Protein AF-H1KKP1-F1 (afdb_monomer_lite)

Secondary structure (DSSP, 8-state):
-EEEEEEETTEEEEEEE---GGG---TTTS-EEE-SSSTT-EEEPPGGG--PPPS--S--BTTB-S-SSGGGTTSHHHHHT-TTEEEPPTT-TTS---PPP-SS-EESSHHHH------------------

pLDDT: mean 88.85, std 18.03, range [33.91, 98.25]

Structure (mmCIF, N/CA/C/O backbone):
data_AF-H1KKP1-F1
#
_entry.id   AF-H1KKP1-F1
#
loop_
_atom_site.group_PDB
_atom_site.id
_atom_site.type_symbol
_atom_site.label_atom_id
_atom_site.label_alt_id
_atom_site.label_comp_id
_atom_site.label_asym_id
_atom_site.label_entity_id
_atom_site.label_seq_id
_atom_site.pdbx_PDB_ins_code
_atom_site.Cartn_x
_atom_site.Cartn_y
_atom_site.Cartn_z
_atom_site.occupancy
_atom_site.B_iso_or_equiv
_atom_site.auth_seq_id
_atom_site.auth_comp_id
_atom_site.auth_asym_id
_atom_site.auth_atom_id
_atom_site.pdbx_PDB_model_num
ATOM 1 N N . MET A 1 1 ? -8.300 -11.460 0.829 1.00 88.38 1 MET A N 1
ATOM 2 C CA . MET A 1 1 ? -8.543 -10.039 1.151 1.00 88.38 1 MET A CA 1
ATOM 3 C C . MET A 1 1 ? -9.131 -9.954 2.551 1.00 88.38 1 MET A C 1
ATOM 5 O O . MET A 1 1 ? -9.897 -10.837 2.916 1.00 88.38 1 MET A O 1
ATOM 9 N N . ILE A 1 2 ? -8.748 -8.944 3.326 1.00 96.19 2 ILE A N 1
ATOM 10 C CA . ILE A 1 2 ? -9.252 -8.654 4.676 1.00 96.19 2 ILE A CA 1
ATOM 11 C C . ILE A 1 2 ? -9.682 -7.187 4.752 1.00 96.19 2 ILE A C 1
ATOM 13 O O . ILE A 1 2 ? -9.151 -6.361 4.008 1.00 96.19 2 ILE A O 1
ATOM 17 N N . ALA A 1 3 ? -10.618 -6.866 5.644 1.00 96.06 3 ALA A N 1
ATOM 18 C CA . ALA A 1 3 ? -11.155 -5.519 5.804 1.00 96.06 3 ALA A CA 1
ATOM 19 C C . ALA A 1 3 ? -11.410 -5.185 7.278 1.00 96.06 3 ALA A C 1
ATOM 21 O O . ALA A 1 3 ? -11.735 -6.072 8.070 1.00 96.06 3 ALA A O 1
ATOM 22 N N . ARG A 1 4 ? -11.288 -3.905 7.642 1.00 96.38 4 ARG A N 1
ATOM 23 C CA . ARG A 1 4 ? -11.645 -3.393 8.972 1.00 96.38 4 ARG A CA 1
ATOM 24 C C . ARG A 1 4 ? -12.131 -1.954 8.880 1.00 96.38 4 ARG A C 1
ATOM 26 O O . ARG A 1 4 ? -11.481 -1.118 8.256 1.00 96.38 4 ARG A O 1
ATOM 33 N N . GLN A 1 5 ? -13.239 -1.661 9.553 1.00 97.12 5 GLN A N 1
ATOM 34 C CA . GLN A 1 5 ? -13.646 -0.284 9.801 1.00 97.12 5 GLN A CA 1
ATOM 35 C C . GLN A 1 5 ? -12.778 0.313 10.913 1.00 97.12 5 GLN A C 1
ATOM 37 O O . GLN A 1 5 ? -12.567 -0.312 11.953 1.00 97.12 5 GLN A O 1
ATOM 42 N N . ILE A 1 6 ? -12.277 1.520 10.690 1.00 96.00 6 ILE A N 1
ATOM 43 C CA . ILE A 1 6 ? -11.454 2.279 11.628 1.00 96.00 6 ILE A CA 1
ATOM 44 C C . ILE A 1 6 ? -12.034 3.680 11.824 1.00 96.00 6 ILE A C 1
ATOM 46 O O . ILE A 1 6 ? -12.855 4.152 11.035 1.00 96.00 6 ILE A O 1
ATOM 50 N N . THR A 1 7 ? -11.546 4.367 12.851 1.00 97.12 7 THR A N 1
ATOM 51 C CA . THR A 1 7 ? -11.725 5.812 12.999 1.00 97.12 7 THR A CA 1
ATOM 52 C C . THR A 1 7 ? -10.463 6.509 12.506 1.00 97.12 7 THR A C 1
ATOM 54 O O . THR A 1 7 ? -9.380 6.274 13.038 1.00 97.12 7 THR A O 1
ATOM 57 N N . TYR A 1 8 ? -10.598 7.377 11.505 1.00 95.62 8 TYR A N 1
ATOM 58 C CA . TYR A 1 8 ? -9.502 8.141 10.916 1.00 95.62 8 TYR A CA 1
ATOM 59 C C . TYR A 1 8 ? -9.860 9.629 10.926 1.00 95.62 8 TYR A C 1
ATOM 61 O O . TYR A 1 8 ? -10.900 10.021 10.400 1.00 95.62 8 TYR A O 1
ATOM 69 N N . PHE A 1 9 ? -9.043 10.451 11.595 1.00 94.75 9 PHE A N 1
ATOM 70 C CA . PHE A 1 9 ? -9.349 11.865 11.877 1.00 94.75 9 PHE A CA 1
ATOM 71 C C . PHE A 1 9 ? -10.773 12.090 12.432 1.00 94.75 9 PHE A C 1
ATOM 73 O O . PHE A 1 9 ? -11.489 12.996 12.017 1.00 94.75 9 PHE A O 1
ATOM 80 N N . GLY A 1 10 ? -11.206 11.231 13.362 1.00 97.06 10 GLY A N 1
ATOM 81 C CA . GLY A 1 10 ? -12.527 11.321 13.997 1.00 97.06 10 GLY A CA 1
ATOM 82 C C . GLY A 1 10 ? -13.704 10.877 13.120 1.00 97.06 10 GLY A C 1
ATOM 83 O O . GLY A 1 10 ? -14.843 10.940 13.571 1.00 97.06 10 GLY A O 1
ATOM 84 N N . GLN A 1 11 ? -13.457 10.402 11.897 1.00 98.19 11 GLN A N 1
ATOM 85 C CA . GLN A 1 11 ? -14.494 9.948 10.972 1.00 98.19 11 GLN A CA 1
ATOM 86 C C . GLN A 1 11 ? -14.350 8.453 10.653 1.00 98.19 11 GLN A C 1
ATOM 88 O O . GLN A 1 11 ? -13.234 7.928 10.651 1.00 98.19 11 GLN A O 1
ATOM 93 N N . PRO A 1 12 ? -15.452 7.742 10.358 1.00 98.00 12 PRO A N 1
ATOM 94 C CA . PRO A 1 12 ? -15.386 6.336 9.982 1.00 98.00 12 PRO A CA 1
ATOM 95 C C . PRO A 1 12 ? -14.746 6.170 8.597 1.00 98.00 12 PRO A C 1
ATOM 97 O O . PRO A 1 12 ? -15.107 6.866 7.646 1.00 98.00 12 PRO A O 1
ATOM 100 N N . ALA A 1 13 ? -13.833 5.214 8.471 1.00 98.06 13 ALA A N 1
ATOM 101 C CA . ALA A 1 13 ? -13.251 4.781 7.203 1.00 98.06 13 ALA A CA 1
ATOM 102 C C . ALA A 1 13 ? -13.131 3.251 7.179 1.00 98.06 13 ALA A C 1
ATOM 104 O O . ALA A 1 13 ? -13.087 2.620 8.235 1.00 98.06 13 ALA A O 1
ATOM 105 N N . VAL A 1 14 ? -13.064 2.646 5.995 1.00 97.69 14 VAL A N 1
ATOM 106 C CA . VAL A 1 14 ? -12.759 1.217 5.836 1.00 97.69 14 VAL A CA 1
ATOM 107 C C . VAL A 1 14 ? -11.372 1.056 5.238 1.00 97.69 14 VAL A C 1
ATOM 109 O O . VAL A 1 14 ? -11.026 1.747 4.284 1.00 97.69 14 VAL A O 1
ATOM 112 N N . VAL A 1 15 ? -10.575 0.154 5.803 1.00 97.31 15 VAL A N 1
ATOM 113 C CA . VAL A 1 15 ? -9.277 -0.254 5.259 1.00 97.31 15 VAL A CA 1
ATOM 114 C C . VAL A 1 15 ? -9.416 -1.671 4.741 1.00 97.31 15 VAL A C 1
ATOM 116 O O . VAL A 1 15 ? -9.919 -2.541 5.454 1.00 97.31 15 VAL A O 1
ATOM 119 N N . ILE A 1 16 ? -8.940 -1.905 3.525 1.00 97.50 16 ILE A N 1
ATOM 120 C CA . ILE A 1 16 ? -8.874 -3.221 2.897 1.00 97.50 16 ILE A CA 1
ATOM 121 C C . ILE A 1 16 ? -7.425 -3.573 2.561 1.00 97.50 16 ILE A C 1
ATOM 123 O O . ILE A 1 16 ? -6.607 -2.692 2.305 1.00 97.50 16 ILE A O 1
ATOM 127 N N . CYS A 1 17 ? -7.099 -4.861 2.575 1.00 96.94 17 CYS A N 1
ATOM 128 C CA . CYS A 1 17 ? -5.760 -5.372 2.288 1.00 96.94 17 CYS A CA 1
ATOM 129 C C . CYS A 1 17 ? -5.845 -6.744 1.614 1.00 96.94 17 CYS A C 1
ATOM 131 O O . CYS A 1 17 ? -6.704 -7.566 1.950 1.00 96.94 17 CYS A O 1
ATOM 133 N N . ASP A 1 18 ? -4.938 -7.034 0.684 1.00 96.62 18 ASP A N 1
ATOM 134 C CA . ASP A 1 18 ? -4.857 -8.350 0.042 1.00 96.62 18 ASP A CA 1
ATOM 135 C C . ASP A 1 18 ? -4.190 -9.434 0.916 1.00 96.62 18 ASP A C 1
ATOM 137 O O . ASP A 1 18 ? -4.279 -10.618 0.593 1.00 96.62 18 ASP A O 1
ATOM 141 N N . ALA A 1 19 ? -3.612 -9.033 2.056 1.00 96.38 19 ALA A N 1
ATOM 142 C CA . ALA A 1 19 ? -2.914 -9.854 3.047 1.00 96.38 19 ALA A CA 1
ATOM 143 C C . ALA A 1 19 ? -1.617 -10.530 2.559 1.00 96.38 19 ALA A C 1
ATOM 145 O O . ALA A 1 19 ? -1.100 -11.422 3.238 1.00 96.38 19 ALA A O 1
ATOM 146 N N . LYS A 1 20 ? -1.037 -10.082 1.437 1.00 96.44 20 LYS A N 1
ATOM 147 C CA . LYS A 1 20 ? 0.256 -10.571 0.933 1.00 96.44 20 LYS A CA 1
ATOM 148 C C . LYS A 1 20 ? 1.427 -9.797 1.551 1.00 96.44 20 LYS A C 1
ATOM 150 O O . LYS A 1 20 ? 2.219 -9.177 0.847 1.00 96.44 20 LYS A O 1
ATOM 155 N N . CYS A 1 21 ? 1.554 -9.833 2.880 1.00 96.56 21 CYS A N 1
ATOM 156 C CA . CYS A 1 21 ? 2.574 -9.071 3.617 1.00 96.56 21 CYS A CA 1
ATOM 157 C C . CYS A 1 21 ? 4.013 -9.393 3.164 1.00 96.56 21 CYS A C 1
ATOM 159 O O . CYS A 1 21 ? 4.832 -8.483 3.080 1.00 96.56 21 CYS A O 1
ATOM 161 N N . GLY A 1 22 ? 4.311 -10.639 2.773 1.00 96.75 22 GLY A N 1
ATOM 162 C CA . GLY A 1 22 ? 5.612 -11.018 2.191 1.00 96.75 22 GLY A CA 1
ATOM 163 C C . GLY A 1 22 ? 5.975 -10.247 0.914 1.00 96.75 22 GLY A C 1
ATOM 164 O O . GLY A 1 22 ? 7.141 -10.071 0.598 1.00 96.75 22 GLY A O 1
ATOM 165 N N . LYS A 1 23 ? 4.986 -9.661 0.228 1.00 96.69 23 LYS A N 1
ATOM 166 C CA . LYS A 1 23 ? 5.156 -8.846 -0.986 1.00 96.69 23 LYS A CA 1
ATOM 167 C C . LYS A 1 23 ? 4.889 -7.351 -0.771 1.00 96.69 23 LYS A C 1
ATOM 169 O O . LYS A 1 23 ? 4.782 -6.623 -1.757 1.00 96.69 23 LYS A O 1
ATOM 174 N N . ALA A 1 24 ? 4.734 -6.903 0.478 1.00 97.31 24 ALA A N 1
ATOM 175 C CA . ALA A 1 24 ? 4.536 -5.496 0.828 1.00 97.31 24 ALA A CA 1
ATOM 176 C C . ALA A 1 24 ? 5.888 -4.832 1.112 1.00 97.31 24 ALA A C 1
ATOM 178 O O . ALA A 1 24 ? 6.537 -5.151 2.111 1.00 97.31 24 ALA A O 1
ATOM 179 N N . TRP A 1 25 ? 6.314 -3.942 0.224 1.00 97.31 25 TRP A N 1
ATOM 180 C CA . TRP A 1 25 ? 7.590 -3.232 0.325 1.00 97.31 25 TRP A CA 1
ATOM 181 C C . TRP A 1 25 ? 7.448 -1.876 1.023 1.00 97.31 25 TRP A C 1
ATOM 183 O O . TRP A 1 25 ? 8.424 -1.381 1.574 1.00 97.31 25 TRP A O 1
ATOM 193 N N . GLY A 1 26 ? 6.244 -1.300 1.027 1.00 96.56 26 GLY A N 1
ATOM 194 C CA . GLY A 1 26 ? 5.977 0.093 1.369 1.00 96.56 26 GLY A CA 1
ATOM 195 C C . GLY A 1 26 ? 5.853 0.957 0.108 1.00 96.56 26 GLY A C 1
ATOM 196 O O . GLY A 1 26 ? 6.583 0.757 -0.862 1.00 96.56 26 GLY A O 1
ATOM 197 N N . ILE A 1 27 ? 4.950 1.940 0.114 1.00 94.25 27 ILE A N 1
ATOM 198 C CA . ILE A 1 27 ? 4.619 2.822 -1.023 1.00 94.25 27 ILE A CA 1
ATOM 199 C C . ILE A 1 27 ? 5.864 3.478 -1.619 1.00 94.25 27 ILE A C 1
ATOM 201 O O . ILE A 1 27 ? 6.015 3.518 -2.838 1.00 94.25 27 ILE A O 1
ATOM 205 N N . ASN A 1 28 ? 6.770 3.946 -0.762 1.00 91.94 28 ASN A N 1
ATOM 206 C CA . ASN A 1 28 ? 7.986 4.640 -1.185 1.00 91.94 28 ASN A CA 1
ATOM 207 C C . ASN A 1 28 ? 9.155 3.694 -1.501 1.00 91.94 28 ASN A C 1
ATOM 209 O O . ASN A 1 28 ? 10.152 4.120 -2.079 1.00 91.94 28 ASN A O 1
ATOM 213 N N . CYS A 1 29 ? 9.046 2.419 -1.123 1.00 94.69 29 CYS A N 1
ATOM 214 C CA . CYS A 1 29 ? 10.138 1.449 -1.197 1.00 94.69 29 CYS A CA 1
ATOM 215 C C . CYS A 1 29 ? 9.880 0.331 -2.212 1.00 94.69 29 CYS A C 1
ATOM 217 O O . CYS A 1 29 ? 10.803 -0.425 -2.520 1.00 94.69 29 CYS A O 1
ATOM 219 N N . ARG A 1 30 ? 8.655 0.202 -2.746 1.00 96.69 30 ARG A N 1
ATOM 220 C CA . ARG A 1 30 ? 8.351 -0.809 -3.759 1.00 96.69 30 ARG A CA 1
ATOM 221 C C . ARG A 1 30 ? 9.231 -0.603 -4.997 1.00 96.69 30 ARG A C 1
ATOM 223 O O . ARG A 1 30 ? 9.188 0.477 -5.591 1.00 96.69 30 ARG A O 1
ATOM 230 N N . PRO A 1 31 ? 9.987 -1.632 -5.425 1.00 97.25 31 PRO A N 1
ATOM 231 C CA . PRO A 1 31 ? 10.821 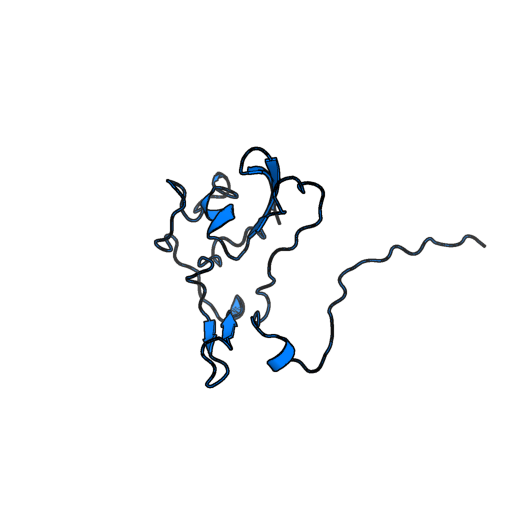-1.534 -6.611 1.00 97.25 31 PRO A CA 1
ATOM 232 C C . PRO A 1 31 ? 10.020 -1.152 -7.859 1.00 97.25 31 PRO A C 1
ATOM 234 O O . PRO A 1 31 ? 8.926 -1.666 -8.117 1.00 97.25 31 PRO A O 1
ATOM 237 N N . ARG A 1 32 ? 10.602 -0.249 -8.644 1.00 96.88 32 ARG A N 1
ATOM 238 C CA . ARG A 1 32 ? 10.026 0.300 -9.871 1.00 96.88 32 ARG A CA 1
ATOM 239 C C . ARG A 1 32 ? 11.079 0.385 -10.963 1.00 96.88 32 ARG A C 1
ATOM 241 O O . ARG A 1 32 ? 12.273 0.437 -10.673 1.00 96.88 32 ARG A O 1
ATOM 248 N N . VAL A 1 33 ? 10.619 0.431 -12.204 1.00 96.81 33 VAL A N 1
ATOM 249 C CA . VAL A 1 33 ? 11.455 0.660 -13.385 1.00 96.81 33 VAL A CA 1
ATOM 250 C C . VAL A 1 33 ? 11.050 1.968 -14.039 1.00 96.81 33 VAL A C 1
ATOM 252 O O . VAL A 1 33 ? 9.860 2.228 -14.215 1.00 96.81 33 VAL A O 1
ATOM 255 N N . THR A 1 34 ? 12.036 2.787 -14.384 1.00 97.12 34 THR A N 1
ATOM 256 C CA . THR A 1 34 ? 11.832 3.974 -15.217 1.00 97.12 34 THR A CA 1
ATOM 257 C C . THR A 1 34 ? 11.638 3.530 -16.666 1.00 97.12 34 THR A C 1
ATOM 259 O O . THR A 1 34 ? 12.359 2.650 -17.140 1.00 97.12 34 THR A O 1
ATOM 262 N N . LEU A 1 35 ? 10.640 4.090 -17.347 1.00 95.38 35 LEU A N 1
ATOM 263 C CA . LEU A 1 35 ? 10.203 3.645 -18.675 1.00 95.38 35 LEU A CA 1
ATOM 264 C C . LEU A 1 35 ? 10.660 4.573 -19.808 1.00 95.38 35 LEU A C 1
ATOM 266 O O . LEU A 1 35 ? 10.709 4.139 -20.958 1.00 95.38 35 LEU A O 1
ATOM 270 N N . SER A 1 36 ? 11.022 5.818 -19.495 1.00 95.69 36 SER A N 1
ATOM 271 C CA . SER A 1 36 ? 11.521 6.804 -20.458 1.00 95.69 36 SER A CA 1
ATOM 272 C C . SER A 1 36 ? 12.525 7.771 -19.811 1.00 95.69 36 SER A C 1
ATOM 274 O O . SER A 1 36 ? 13.039 7.518 -18.723 1.00 95.69 36 SER A O 1
ATOM 276 N N . ASP A 1 37 ? 12.873 8.850 -20.507 1.00 95.44 37 ASP A N 1
ATOM 277 C CA . ASP A 1 37 ? 13.687 9.953 -19.990 1.00 95.44 37 ASP A CA 1
ATOM 278 C C . ASP A 1 37 ? 12.922 10.859 -19.006 1.00 95.44 37 ASP A C 1
ATOM 280 O O . ASP A 1 37 ? 13.547 11.602 -18.247 1.00 95.44 37 ASP A O 1
ATOM 284 N N . ASP A 1 38 ? 11.590 10.764 -18.971 1.00 94.25 38 ASP A N 1
ATOM 285 C CA . ASP A 1 38 ? 10.751 11.389 -17.950 1.00 94.25 38 ASP A CA 1
ATOM 286 C C . ASP A 1 38 ? 10.889 10.624 -16.611 1.00 94.25 38 ASP A C 1
ATOM 288 O O . ASP A 1 38 ? 10.481 9.463 -16.517 1.00 94.25 38 ASP A O 1
ATOM 292 N N . PRO A 1 39 ? 11.440 11.239 -15.545 1.00 92.06 39 PRO A N 1
ATOM 293 C CA . PRO A 1 39 ? 11.640 10.569 -14.257 1.00 92.06 39 PRO A CA 1
ATOM 294 C C . PRO A 1 39 ? 10.327 10.186 -13.558 1.00 92.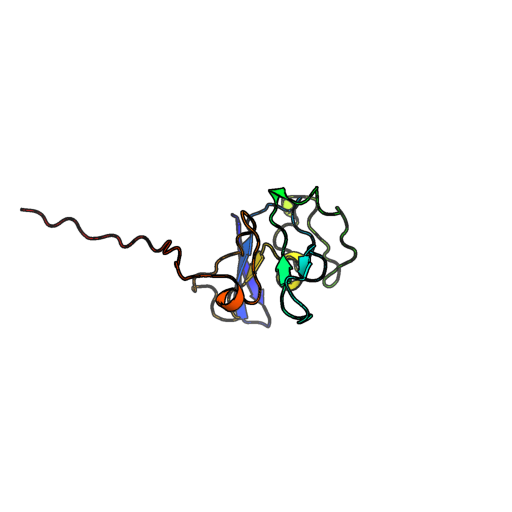06 39 PRO A C 1
ATOM 296 O O . PRO A 1 39 ? 10.328 9.296 -12.701 1.00 92.06 39 PRO A O 1
ATOM 299 N N . ASP A 1 40 ? 9.217 10.831 -13.923 1.00 94.25 40 ASP A N 1
ATOM 300 C CA . ASP A 1 40 ? 7.889 10.505 -13.420 1.00 94.25 40 ASP A CA 1
ATOM 301 C C . ASP A 1 40 ? 7.204 9.425 -14.258 1.00 94.25 40 ASP A C 1
ATOM 303 O O . ASP A 1 40 ? 6.075 9.058 -13.947 1.00 94.25 40 ASP A O 1
ATOM 307 N N . ASP A 1 41 ? 7.844 8.888 -15.296 1.00 96.56 41 ASP A N 1
ATOM 308 C CA . ASP A 1 41 ? 7.314 7.792 -16.096 1.00 96.56 41 ASP A CA 1
ATOM 309 C C . ASP A 1 41 ? 7.888 6.445 -15.637 1.00 96.56 41 ASP A C 1
ATOM 311 O O . ASP A 1 41 ? 8.993 6.037 -16.013 1.00 96.56 41 ASP A O 1
ATOM 315 N N . TYR A 1 42 ? 7.142 5.746 -14.778 1.00 96.62 42 TYR A N 1
ATOM 316 C CA . TYR A 1 42 ? 7.598 4.499 -14.173 1.00 96.62 42 TYR A CA 1
ATOM 317 C C . TYR A 1 42 ? 6.485 3.459 -14.016 1.00 96.62 42 TYR A C 1
ATOM 319 O O . TYR A 1 42 ? 5.291 3.756 -13.971 1.00 96.62 42 TYR A O 1
ATOM 327 N N . ALA A 1 43 ? 6.891 2.203 -13.853 1.00 97.12 43 ALA A N 1
ATOM 328 C CA . ALA A 1 43 ? 5.996 1.143 -13.409 1.00 97.12 43 ALA A CA 1
ATOM 329 C C . ALA A 1 43 ? 6.545 0.456 -12.163 1.00 97.12 43 ALA A C 1
ATOM 331 O O . ALA A 1 43 ? 7.734 0.133 -12.093 1.00 97.12 43 ALA A O 1
ATOM 332 N N . PHE A 1 44 ? 5.672 0.199 -11.191 1.00 97.44 44 PHE A N 1
ATOM 333 C CA . PHE A 1 44 ? 5.999 -0.729 -10.116 1.00 97.44 44 PHE A CA 1
ATOM 334 C C . PHE A 1 44 ? 6.115 -2.139 -10.688 1.00 97.44 44 PHE A C 1
ATOM 336 O O . PHE A 1 44 ? 5.293 -2.557 -11.507 1.00 97.44 44 PHE A O 1
ATOM 343 N N . LEU A 1 45 ? 7.128 -2.876 -10.238 1.00 97.75 45 LEU A N 1
ATOM 344 C CA . LEU A 1 45 ? 7.339 -4.255 -10.664 1.00 97.75 45 LEU A CA 1
ATOM 345 C C . LEU A 1 45 ? 6.213 -5.173 -10.162 1.00 97.75 45 LEU A C 1
ATOM 347 O O . LEU A 1 45 ? 5.674 -4.986 -9.059 1.00 97.75 45 LEU A O 1
ATOM 351 N N . ALA A 1 46 ? 5.871 -6.174 -10.976 1.00 97.75 46 ALA A N 1
ATOM 352 C CA . ALA A 1 46 ? 4.899 -7.199 -10.617 1.00 97.75 46 ALA A CA 1
ATOM 353 C C . ALA A 1 46 ? 5.436 -8.096 -9.489 1.00 97.75 46 ALA A C 1
ATOM 355 O O . ALA A 1 46 ? 6.643 -8.261 -9.318 1.00 97.75 46 ALA A O 1
ATOM 356 N N . ASP A 1 47 ? 4.546 -8.751 -8.743 1.00 97.88 47 ASP A N 1
ATOM 357 C CA . ASP A 1 47 ? 4.933 -9.644 -7.639 1.00 97.88 47 ASP A CA 1
ATOM 358 C C . ASP A 1 47 ? 5.821 -10.816 -8.094 1.00 97.88 47 ASP A C 1
ATOM 360 O O . ASP A 1 47 ? 6.649 -11.294 -7.315 1.00 97.88 47 ASP A O 1
ATOM 364 N N . ALA A 1 48 ? 5.645 -11.267 -9.341 1.00 98.00 48 ALA A N 1
ATOM 365 C CA . ALA A 1 48 ? 6.424 -12.341 -9.956 1.00 98.00 48 ALA A CA 1
ATOM 366 C C . ALA A 1 48 ? 7.842 -11.906 -10.369 1.00 98.00 48 ALA A C 1
ATOM 368 O O . ALA A 1 48 ? 8.713 -12.753 -10.538 1.00 98.00 48 ALA A O 1
ATOM 369 N N . GLU A 1 49 ? 8.080 -10.601 -10.515 1.00 98.25 49 GLU A N 1
ATOM 370 C CA . GLU A 1 49 ? 9.393 -10.031 -10.846 1.00 98.25 49 GLU A CA 1
ATOM 371 C C . GLU A 1 49 ? 10.234 -9.754 -9.590 1.00 98.25 49 GLU A C 1
ATOM 373 O O . GLU A 1 49 ? 11.411 -9.413 -9.687 1.00 98.25 49 GLU A O 1
ATOM 378 N N . LEU A 1 50 ? 9.632 -9.886 -8.403 1.00 97.00 50 LEU A N 1
ATOM 379 C CA . LEU A 1 50 ? 10.238 -9.547 -7.123 1.00 97.00 50 LEU A CA 1
ATOM 380 C C . LEU A 1 50 ? 10.434 -10.780 -6.243 1.00 97.00 50 LEU A C 1
ATOM 382 O O . LEU A 1 50 ? 9.617 -11.702 -6.222 1.00 97.00 50 LEU A O 1
ATOM 386 N N . GLY A 1 51 ? 11.491 -10.742 -5.431 1.00 96.81 51 GLY A N 1
ATOM 387 C CA . GLY A 1 51 ? 11.662 -11.649 -4.299 1.00 96.81 51 GLY A CA 1
ATOM 388 C C . GLY A 1 51 ? 10.670 -11.360 -3.167 1.00 96.81 51 GLY A C 1
ATOM 389 O O . GLY A 1 51 ? 9.615 -10.749 -3.367 1.00 96.81 51 GLY A O 1
ATOM 390 N N . GLU A 1 52 ? 11.000 -11.809 -1.963 1.00 97.12 52 GLU A N 1
ATOM 391 C CA . GLU A 1 52 ? 10.275 -11.395 -0.762 1.00 97.12 52 GLU A CA 1
ATOM 392 C C . GLU A 1 52 ? 10.689 -9.976 -0.364 1.00 97.12 52 GLU A C 1
ATOM 394 O O . GLU A 1 52 ? 11.861 -9.602 -0.439 1.00 97.12 52 GLU A O 1
ATOM 399 N N . ALA A 1 53 ? 9.710 -9.182 0.053 1.00 97.19 53 ALA A N 1
ATOM 400 C CA . ALA A 1 53 ? 9.948 -7.871 0.624 1.00 97.19 53 ALA A CA 1
ATOM 401 C C . ALA A 1 53 ? 10.600 -8.015 2.012 1.00 97.19 53 ALA A C 1
ATOM 403 O O . ALA A 1 53 ? 10.244 -8.939 2.752 1.00 97.19 53 ALA A O 1
ATOM 404 N N . PRO A 1 54 ? 11.478 -7.080 2.417 1.00 96.06 54 PRO A N 1
ATOM 405 C CA . PRO A 1 54 ? 12.102 -7.085 3.738 1.00 96.06 54 PRO A CA 1
ATOM 406 C C . PRO A 1 54 ? 11.077 -7.232 4.867 1.00 96.06 54 PRO A C 1
ATOM 408 O O . PRO A 1 54 ? 9.979 -6.673 4.787 1.00 96.06 54 PRO A O 1
ATOM 411 N N . ALA A 1 55 ? 11.425 -7.981 5.917 1.00 94.25 55 ALA A N 1
ATOM 412 C CA . ALA A 1 55 ? 10.580 -8.091 7.108 1.00 94.25 55 ALA A CA 1
ATOM 413 C C . ALA A 1 55 ? 10.401 -6.720 7.779 1.00 94.25 55 ALA A C 1
ATOM 415 O O . ALA A 1 55 ? 9.280 -6.340 8.100 1.00 94.25 55 ALA A O 1
ATOM 416 N N . ASP A 1 56 ? 11.494 -5.961 7.881 1.00 94.25 56 ASP A N 1
ATOM 417 C CA . ASP A 1 56 ? 11.497 -4.555 8.270 1.00 94.25 56 ASP A CA 1
ATOM 418 C C . ASP A 1 56 ? 11.862 -3.679 7.053 1.00 94.25 56 ASP A C 1
ATOM 420 O O . ASP A 1 56 ? 13.001 -3.738 6.579 1.00 94.25 56 ASP A O 1
ATOM 424 N N . PRO A 1 57 ? 10.917 -2.891 6.508 1.00 91.19 57 PRO A N 1
ATOM 425 C CA . PRO A 1 57 ? 11.178 -1.967 5.407 1.00 91.19 57 PRO A CA 1
ATOM 426 C C . PRO A 1 57 ? 11.822 -0.643 5.858 1.00 91.19 57 PRO A C 1
ATOM 428 O O . PRO A 1 57 ? 12.039 0.233 5.024 1.00 91.19 57 PRO A O 1
ATOM 431 N N . GLY A 1 58 ? 12.092 -0.452 7.155 1.00 93.19 58 GLY A N 1
ATOM 432 C CA . GLY A 1 58 ? 12.637 0.790 7.709 1.00 93.1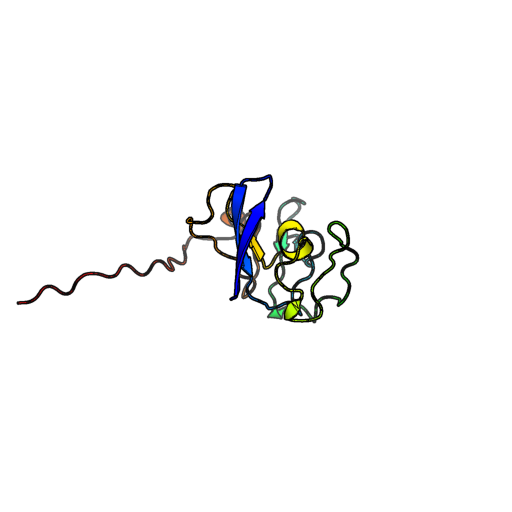9 58 GLY A CA 1
ATOM 433 C C . GLY A 1 58 ? 11.625 1.940 7.770 1.00 93.19 58 GLY A C 1
ATOM 434 O O . GLY A 1 58 ? 12.004 3.078 8.039 1.00 93.19 58 GLY A O 1
ATOM 435 N N . THR A 1 59 ? 10.344 1.660 7.515 1.00 95.19 59 THR A N 1
ATOM 436 C CA . THR A 1 59 ? 9.244 2.633 7.540 1.00 95.19 59 THR A CA 1
ATOM 437 C C . THR A 1 59 ? 8.257 2.284 8.646 1.00 95.19 59 THR A C 1
ATOM 439 O O . THR A 1 59 ? 7.937 1.118 8.870 1.00 95.19 59 THR A O 1
ATOM 442 N N . TYR A 1 60 ? 7.787 3.311 9.351 1.00 96.31 60 TYR A N 1
ATOM 443 C CA . TYR A 1 60 ? 7.000 3.187 10.574 1.00 96.31 60 TYR A CA 1
ATOM 444 C C . TYR A 1 60 ? 5.959 4.304 10.623 1.00 96.31 60 TYR A C 1
ATOM 446 O O . TYR A 1 60 ? 6.245 5.431 10.225 1.00 96.31 60 TYR A O 1
ATOM 454 N N . GLU A 1 61 ? 4.778 4.013 11.163 1.00 96.06 61 GLU A N 1
ATOM 455 C CA . GLU A 1 61 ? 3.764 5.025 11.464 1.00 96.06 61 GLU A CA 1
ATOM 456 C C . GLU A 1 61 ? 3.469 5.015 12.968 1.00 96.06 61 GLU A C 1
ATOM 458 O O . GLU A 1 61 ? 2.791 4.130 13.504 1.00 96.06 61 GLU A O 1
ATOM 463 N N . GLY A 1 62 ? 4.009 6.008 13.676 1.00 92.75 62 GLY A N 1
ATOM 464 C CA . GLY A 1 62 ? 4.072 5.981 15.134 1.00 92.75 62 GLY A CA 1
ATOM 465 C C . GLY A 1 62 ? 4.984 4.846 15.606 1.00 92.75 62 GLY A C 1
ATOM 466 O O . GLY A 1 62 ? 6.179 4.869 15.339 1.00 92.75 62 GLY A O 1
ATOM 467 N N . SER A 1 63 ? 4.417 3.863 16.305 1.00 94.44 63 SER A N 1
ATOM 468 C CA . SER A 1 63 ? 5.113 2.645 16.751 1.00 94.44 63 SER A CA 1
ATOM 469 C C . SER A 1 63 ? 4.837 1.424 15.871 1.00 94.44 63 SER A C 1
ATOM 471 O O . SER A 1 63 ? 5.357 0.348 16.153 1.00 94.44 63 SER A O 1
ATOM 473 N N . ASP A 1 64 ? 3.980 1.557 14.856 1.00 97.25 64 ASP A N 1
ATOM 474 C CA . ASP A 1 64 ? 3.552 0.430 14.034 1.00 97.25 64 ASP A CA 1
ATOM 475 C C . ASP A 1 64 ? 4.475 0.286 12.820 1.00 97.25 64 ASP A C 1
ATOM 477 O O . ASP A 1 64 ? 4.685 1.248 12.078 1.00 97.25 64 ASP A O 1
ATOM 481 N N . ALA A 1 65 ? 4.980 -0.927 12.607 1.00 96.75 65 ALA A N 1
ATOM 482 C CA . ALA A 1 65 ? 5.777 -1.318 11.447 1.00 96.75 65 ALA A CA 1
ATOM 483 C C . ALA A 1 65 ? 4.963 -2.195 10.482 1.00 96.75 65 ALA A C 1
ATOM 485 O O . ALA A 1 65 ? 3.779 -2.484 10.706 1.00 96.75 65 ALA A O 1
ATOM 486 N N . LYS A 1 66 ? 5.616 -2.682 9.423 1.00 97.56 66 LYS A N 1
ATOM 487 C CA . LYS A 1 66 ? 5.082 -3.758 8.585 1.00 97.56 66 LYS A CA 1
ATOM 488 C C . LYS A 1 66 ? 4.694 -4.978 9.443 1.00 97.56 66 LYS A C 1
ATOM 490 O O . LYS A 1 66 ? 5.540 -5.474 10.182 1.00 97.56 66 LYS A O 1
ATOM 495 N N . PRO A 1 67 ? 3.457 -5.501 9.320 1.00 97.06 67 PRO A N 1
ATOM 496 C CA . PRO A 1 67 ? 3.041 -6.702 10.037 1.00 97.06 67 PRO A CA 1
ATOM 497 C C . PRO A 1 67 ? 3.918 -7.910 9.707 1.00 97.06 67 PRO A C 1
ATOM 499 O O . PRO A 1 67 ? 4.063 -8.279 8.535 1.00 97.06 67 PRO A O 1
ATOM 502 N N . THR A 1 68 ? 4.422 -8.558 10.748 1.00 95.06 68 THR A N 1
ATOM 503 C CA . THR A 1 68 ? 5.109 -9.854 10.675 1.00 95.06 68 THR A CA 1
ATOM 504 C C . THR A 1 68 ? 4.157 -11.004 10.983 1.00 95.06 68 THR A C 1
ATOM 506 O O . THR A 1 68 ? 4.324 -12.104 10.456 1.00 95.06 68 THR A O 1
ATOM 509 N N . GLU A 1 69 ? 3.081 -10.723 11.724 1.00 95.62 69 GLU A N 1
ATOM 510 C CA . GLU A 1 69 ? 2.056 -11.697 12.079 1.00 95.62 69 GLU A CA 1
ATOM 511 C C . GLU A 1 69 ? 0.649 -11.279 11.616 1.00 95.62 69 GLU A C 1
ATOM 513 O O . GLU A 1 69 ? 0.333 -10.090 11.496 1.00 95.62 69 GLU A O 1
ATOM 518 N N . PRO A 1 70 ? -0.265 -12.240 11.371 1.00 96.56 70 PRO A N 1
ATOM 519 C CA . PRO A 1 70 ? -1.638 -11.931 10.978 1.00 96.56 70 PRO A CA 1
ATOM 520 C C . PRO A 1 70 ? -2.402 -11.031 11.956 1.00 96.56 70 PRO A C 1
ATOM 522 O O . PRO A 1 70 ? -3.228 -10.236 11.507 1.00 96.56 70 PRO A O 1
ATOM 525 N N . ALA A 1 71 ? -2.131 -11.140 13.260 1.00 96.44 71 ALA A N 1
ATOM 526 C CA . ALA A 1 71 ? -2.808 -10.367 14.303 1.00 96.44 71 ALA A CA 1
ATOM 527 C C . ALA A 1 71 ? -2.481 -8.862 14.250 1.00 96.44 71 ALA A C 1
ATOM 529 O O . ALA A 1 71 ? -3.291 -8.039 14.673 1.00 96.44 71 ALA A O 1
ATOM 530 N N . GLU A 1 72 ? -1.333 -8.496 13.680 1.00 96.19 72 GLU A N 1
ATOM 531 C CA . GLU A 1 72 ? -0.856 -7.112 13.564 1.00 96.19 72 GLU A CA 1
ATOM 532 C C . GLU A 1 72 ? -1.425 -6.393 12.331 1.00 96.19 72 GLU A C 1
ATOM 534 O O . GLU A 1 72 ? -1.258 -5.184 12.161 1.00 96.19 72 GLU A O 1
ATOM 539 N N . ARG A 1 73 ? -2.083 -7.124 11.423 1.00 97.44 73 ARG A N 1
ATOM 540 C CA . ARG A 1 73 ? -2.547 -6.579 10.143 1.00 97.44 73 ARG A CA 1
ATOM 541 C C . ARG A 1 73 ? -3.557 -5.449 10.329 1.00 97.44 73 ARG A C 1
ATOM 543 O O . ARG A 1 73 ? -4.331 -5.399 11.285 1.00 97.44 73 ARG A O 1
ATOM 550 N N . LEU A 1 74 ? -3.588 -4.566 9.330 1.00 96.88 74 LEU A N 1
ATOM 551 C CA . LEU A 1 74 ? -4.428 -3.366 9.289 1.00 96.88 74 LEU A CA 1
ATOM 552 C C . LEU A 1 74 ? -4.049 -2.309 10.349 1.00 96.88 74 LEU A C 1
ATOM 554 O O . LEU A 1 74 ? -4.858 -1.421 10.619 1.00 96.88 74 LEU A O 1
ATOM 558 N N . ASN A 1 75 ? -2.850 -2.390 10.942 1.00 96.94 75 ASN A N 1
ATOM 559 C CA . ASN A 1 75 ? -2.273 -1.367 11.828 1.00 96.94 75 ASN A CA 1
ATOM 560 C C . ASN A 1 75 ? -2.041 -0.019 11.111 1.00 96.94 75 ASN A C 1
ATOM 562 O O . ASN A 1 75 ? -2.353 0.131 9.928 1.00 96.94 75 ASN A O 1
ATOM 566 N N . ARG A 1 76 ? -1.494 0.984 11.812 1.00 97.00 76 ARG A N 1
ATOM 567 C CA . ARG A 1 76 ? -1.310 2.322 11.226 1.00 97.00 76 ARG A CA 1
ATOM 568 C C . ARG A 1 76 ? -0.366 2.320 10.020 1.00 97.00 76 ARG A C 1
ATOM 570 O O . ARG A 1 76 ? -0.649 3.020 9.049 1.00 97.00 76 ARG A O 1
ATOM 577 N N . TRP A 1 77 ? 0.673 1.483 10.029 1.00 97.75 77 TRP A N 1
ATOM 578 C CA . TRP A 1 77 ? 1.568 1.313 8.880 1.00 97.75 77 TRP A CA 1
ATOM 579 C C . TRP A 1 77 ? 0.822 0.767 7.659 1.00 97.75 77 TRP A C 1
ATOM 581 O O . TRP A 1 77 ? 0.967 1.294 6.559 1.00 97.75 77 TRP A O 1
ATOM 591 N N . CYS A 1 78 ? -0.066 -0.220 7.835 1.00 97.62 78 CYS A N 1
ATOM 592 C CA . CYS A 1 78 ? -0.929 -0.678 6.744 1.00 97.62 78 CYS A CA 1
ATOM 593 C C . CYS A 1 78 ? -1.755 0.467 6.144 1.00 97.62 78 CYS A C 1
ATOM 595 O O . CYS A 1 78 ? -1.964 0.516 4.938 1.00 97.62 78 CYS A O 1
ATOM 597 N N . VAL A 1 79 ? -2.242 1.391 6.966 1.00 96.88 79 VAL A N 1
ATOM 598 C CA . VAL A 1 79 ? -3.094 2.484 6.483 1.00 96.88 79 VAL A CA 1
ATOM 599 C C . VAL A 1 79 ? -2.308 3.526 5.689 1.00 96.88 79 VAL A C 1
ATOM 601 O O . VAL A 1 79 ? -2.859 4.089 4.745 1.00 96.88 79 VAL A O 1
ATOM 604 N N . ARG A 1 80 ? -1.058 3.809 6.072 1.00 96.00 80 ARG A N 1
ATOM 605 C CA . ARG A 1 80 ? -0.322 4.980 5.565 1.00 96.00 80 ARG A CA 1
ATOM 606 C C . ARG A 1 80 ? 0.876 4.656 4.682 1.00 96.00 80 ARG A C 1
ATOM 608 O O . ARG A 1 80 ? 1.178 5.443 3.795 1.00 96.00 80 ARG A O 1
ATOM 615 N N . GLU A 1 81 ? 1.496 3.501 4.881 1.00 97.38 81 GLU A N 1
ATOM 616 C CA . GLU A 1 81 ? 2.760 3.145 4.232 1.00 97.38 81 GLU A CA 1
ATOM 617 C C . GLU A 1 81 ? 2.651 1.910 3.338 1.00 97.38 81 GLU A C 1
ATOM 619 O O . GLU A 1 81 ? 3.382 1.800 2.362 1.00 97.38 81 GLU A O 1
ATOM 624 N N . CYS A 1 82 ? 1.745 0.974 3.616 1.00 97.69 82 CYS A N 1
ATOM 625 C CA . CYS A 1 82 ? 1.611 -0.245 2.817 1.00 97.69 82 CYS A CA 1
ATOM 626 C C . CYS A 1 82 ? 0.940 0.025 1.464 1.00 97.69 82 CYS A C 1
ATOM 628 O O . CYS A 1 82 ? -0.205 0.468 1.397 1.00 97.69 82 CYS A O 1
ATOM 630 N N . GLU A 1 83 ? 1.602 -0.351 0.373 1.00 96.50 83 GLU A N 1
ATOM 631 C CA . GLU A 1 83 ? 1.099 -0.153 -0.989 1.00 96.50 83 GLU A CA 1
ATOM 632 C C . GLU A 1 83 ? 0.004 -1.146 -1.399 1.00 96.50 83 GLU A C 1
ATOM 634 O O . GLU A 1 83 ? -0.648 -0.983 -2.432 1.00 96.50 83 GLU A O 1
ATOM 639 N N . ARG A 1 84 ? -0.173 -2.202 -0.599 1.00 96.38 84 ARG A N 1
ATOM 640 C CA . ARG A 1 84 ? -1.128 -3.297 -0.836 1.00 96.38 84 ARG A CA 1
ATOM 641 C C . ARG A 1 84 ? -2.446 -3.129 -0.092 1.00 96.38 84 ARG A C 1
ATOM 643 O O . ARG A 1 84 ? -3.339 -3.974 -0.201 1.00 96.38 84 ARG A O 1
ATOM 650 N N . SER A 1 85 ? -2.555 -2.073 0.701 1.00 97.25 85 SER A N 1
ATOM 651 C CA . SER A 1 85 ? -3.796 -1.678 1.348 1.00 97.25 85 SER A CA 1
ATOM 652 C C . SER A 1 85 ? -4.339 -0.411 0.728 1.00 97.25 85 SER A C 1
ATOM 654 O O . SER A 1 85 ? -3.626 0.405 0.152 1.00 97.25 85 SER A O 1
ATOM 656 N N . ALA A 1 86 ? -5.645 -0.267 0.854 1.00 97.00 86 ALA A N 1
ATOM 657 C CA . ALA A 1 86 ? -6.353 0.924 0.451 1.00 97.00 86 ALA A CA 1
ATOM 658 C C . ALA A 1 86 ? -7.359 1.275 1.541 1.00 97.00 86 ALA A C 1
ATOM 660 O O . ALA A 1 86 ? -7.913 0.394 2.203 1.00 97.00 86 ALA A O 1
A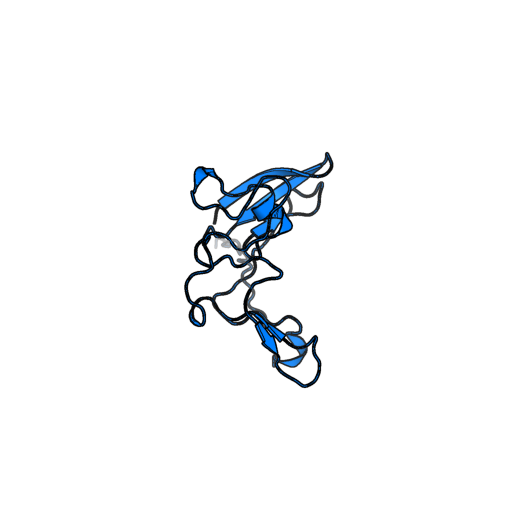TOM 661 N N . MET A 1 87 ? -7.584 2.568 1.734 1.00 97.06 87 MET A N 1
ATOM 662 C CA . MET A 1 87 ? -8.554 3.085 2.686 1.00 97.06 87 MET A CA 1
ATOM 663 C C . MET A 1 87 ? -9.585 3.926 1.939 1.00 97.06 87 MET A C 1
ATOM 665 O O . MET A 1 87 ? -9.238 4.662 1.013 1.00 97.06 87 MET A O 1
ATOM 669 N N . SER A 1 88 ? -10.848 3.849 2.350 1.00 97.25 88 SER A N 1
ATOM 670 C CA . SER A 1 88 ? -11.855 4.804 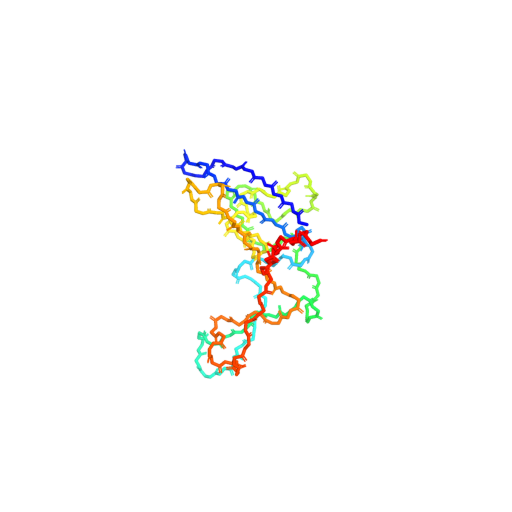1.894 1.00 97.25 88 SER A CA 1
ATOM 671 C C . SER A 1 88 ? -11.479 6.214 2.339 1.00 97.25 88 SER A C 1
ATOM 673 O O . SER A 1 88 ? -10.738 6.417 3.302 1.00 97.25 88 SER A O 1
ATOM 675 N N . LYS A 1 89 ? -12.075 7.227 1.711 1.00 96.75 89 LYS A N 1
ATOM 676 C CA . LYS A 1 89 ? -11.999 8.578 2.272 1.00 96.75 89 LYS A CA 1
ATOM 677 C C . LYS A 1 89 ? -12.610 8.595 3.690 1.00 96.75 89 LYS A C 1
ATOM 679 O O . LYS A 1 89 ? -13.525 7.808 3.970 1.00 96.75 89 LYS A O 1
ATOM 684 N N . PRO A 1 90 ? -12.135 9.474 4.589 1.00 97.62 90 PRO A N 1
ATOM 685 C CA . PRO A 1 90 ? -12.785 9.703 5.876 1.00 97.62 90 PRO A CA 1
ATOM 686 C C . PRO A 1 90 ? -14.270 10.049 5.687 1.00 97.62 90 PRO A C 1
ATOM 688 O O . PRO A 1 90 ? -14.637 10.774 4.762 1.00 97.62 90 PRO A O 1
ATOM 691 N N . GLY A 1 91 ? -15.135 9.450 6.506 1.00 97.81 91 GLY A N 1
ATOM 692 C CA . GLY A 1 91 ? -16.591 9.592 6.412 1.00 97.81 91 GLY A CA 1
ATOM 693 C C . GLY A 1 91 ? -17.246 8.728 5.328 1.00 97.81 91 GLY A C 1
ATOM 694 O O . GLY A 1 91 ? -18.466 8.764 5.184 1.00 97.81 91 GLY A O 1
ATOM 695 N N . LYS A 1 92 ? -16.466 7.942 4.573 1.00 97.12 92 LYS A N 1
ATOM 696 C CA . LYS A 1 92 ? -16.926 7.137 3.430 1.00 97.12 92 LYS A CA 1
ATOM 697 C C . LYS A 1 92 ? -16.734 5.631 3.624 1.00 97.12 92 LYS A C 1
ATOM 699 O O . LYS A 1 92 ? -16.499 4.911 2.662 1.00 97.12 92 LYS A O 1
ATOM 704 N N . ALA A 1 93 ? -16.863 5.135 4.855 1.00 95.25 93 ALA A N 1
ATOM 705 C CA . ALA A 1 93 ? -16.674 3.712 5.172 1.00 95.25 93 ALA A CA 1
ATOM 706 C C . ALA A 1 93 ? -17.590 2.742 4.389 1.00 95.25 93 ALA A C 1
ATOM 708 O O . ALA A 1 93 ? -17.268 1.564 4.288 1.00 95.25 93 ALA A O 1
ATOM 709 N N . ASN A 1 94 ? -18.702 3.233 3.831 1.00 94.38 94 ASN A N 1
ATOM 710 C CA . ASN A 1 94 ? -19.647 2.440 3.036 1.00 94.38 94 ASN A CA 1
ATOM 711 C C . ASN A 1 94 ? -19.332 2.439 1.527 1.00 94.38 94 ASN A C 1
ATOM 713 O O . ASN A 1 94 ? -20.028 1.775 0.762 1.00 94.38 94 ASN A O 1
ATOM 717 N N . GLU A 1 95 ? -18.344 3.215 1.073 1.00 91.94 95 GLU A N 1
ATOM 718 C CA . GLU A 1 95 ? -17.949 3.239 -0.337 1.00 91.94 95 GLU A CA 1
ATOM 719 C C . GLU A 1 95 ? -17.040 2.047 -0.665 1.00 91.94 95 GLU A C 1
ATOM 721 O O . GLU A 1 95 ? -16.268 1.571 0.169 1.00 91.94 95 GLU A O 1
ATOM 726 N N . THR A 1 96 ? -17.124 1.563 -1.905 1.00 90.62 96 THR A N 1
ATOM 727 C CA . THR A 1 96 ? -16.237 0.499 -2.382 1.00 90.62 96 THR A CA 1
ATOM 728 C C . THR A 1 96 ? -14.821 1.036 -2.541 1.00 90.62 96 THR A C 1
ATOM 730 O O . THR A 1 96 ? -14.598 2.093 -3.128 1.00 90.62 96 THR A O 1
ATOM 733 N N . VAL A 1 97 ? -13.860 0.270 -2.041 1.00 94.06 97 VAL A N 1
ATOM 734 C CA . VAL A 1 97 ? -12.429 0.528 -2.178 1.00 94.06 97 VAL A CA 1
ATOM 735 C C . VAL A 1 97 ? -11.824 -0.677 -2.889 1.00 94.06 97 VAL A C 1
ATOM 737 O O . VAL A 1 97 ? -12.274 -1.804 -2.684 1.00 94.06 97 VAL A O 1
ATOM 740 N N . ALA A 1 98 ? -10.812 -0.455 -3.721 1.00 93.75 98 ALA A N 1
ATOM 741 C CA . ALA A 1 98 ? -10.035 -1.518 -4.345 1.00 93.75 98 ALA A CA 1
ATOM 742 C C . ALA A 1 98 ? -8.561 -1.365 -3.961 1.00 93.75 98 ALA A C 1
ATOM 744 O O . ALA 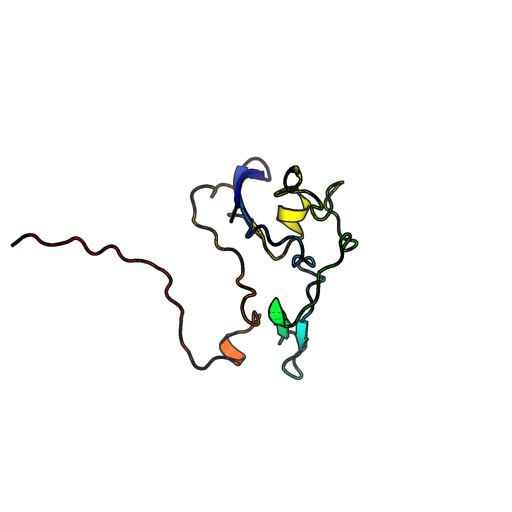A 1 98 ? -8.048 -0.250 -3.862 1.00 93.75 98 ALA A O 1
ATOM 745 N N . VAL A 1 99 ? -7.893 -2.491 -3.726 1.00 95.31 99 VAL A N 1
ATOM 746 C CA . VAL A 1 99 ? -6.433 -2.530 -3.596 1.00 95.31 99 VAL A CA 1
ATOM 747 C C . VAL A 1 99 ? -5.803 -2.496 -4.986 1.00 95.31 99 VAL A C 1
ATOM 749 O O . VAL A 1 99 ? -6.424 -2.934 -5.956 1.00 95.31 99 VAL A O 1
ATOM 752 N N . ARG A 1 100 ? -4.569 -1.996 -5.082 1.00 94.38 100 ARG A N 1
ATOM 753 C CA . ARG A 1 100 ? -3.783 -2.094 -6.318 1.00 94.38 100 ARG A CA 1
ATOM 754 C C . ARG A 1 100 ? -3.540 -3.559 -6.673 1.00 94.38 100 ARG A C 1
ATOM 756 O O . ARG A 1 100 ? -3.305 -4.380 -5.784 1.00 94.38 100 ARG A O 1
ATOM 763 N N . ASP A 1 101 ? -3.574 -3.866 -7.965 1.00 94.38 101 ASP A N 1
ATOM 764 C CA . ASP A 1 101 ? -3.211 -5.186 -8.467 1.00 94.38 101 ASP A CA 1
ATOM 765 C C . ASP A 1 101 ? -1.748 -5.198 -8.919 1.00 94.38 101 ASP A C 1
ATOM 767 O O . ASP A 1 101 ? -1.374 -4.512 -9.863 1.00 94.38 101 ASP A O 1
ATOM 771 N N . PHE A 1 102 ? -0.933 -6.007 -8.243 1.00 96.62 102 PHE A N 1
ATOM 772 C CA . PHE A 1 102 ? 0.469 -6.242 -8.591 1.00 96.62 102 PHE A CA 1
ATOM 773 C C . PHE A 1 102 ? 0.693 -7.613 -9.246 1.00 96.62 102 PHE A C 1
ATOM 775 O O . PHE A 1 102 ? 1.814 -8.127 -9.256 1.00 96.62 102 PHE A O 1
ATOM 782 N N . SER A 1 103 ? -0.363 -8.239 -9.780 1.00 95.69 103 SER A N 1
ATOM 783 C CA . SER A 1 103 ? -0.238 -9.428 -10.634 1.00 95.69 103 SER A CA 1
ATOM 784 C C . SER A 1 103 ? 0.508 -9.127 -11.939 1.00 95.69 103 SER A C 1
ATOM 786 O O . SER A 1 103 ? 1.143 -10.014 -12.505 1.00 95.69 103 SER A O 1
ATOM 788 N N . GLN A 1 104 ? 0.466 -7.867 -12.371 1.00 96.00 104 GLN A N 1
ATOM 789 C CA . GLN A 1 104 ? 1.196 -7.295 -13.495 1.00 96.00 104 GLN A CA 1
ATOM 790 C C . GLN A 1 104 ? 1.902 -6.012 -13.039 1.00 96.00 104 GLN A C 1
ATOM 792 O O . GLN A 1 104 ? 1.740 -5.568 -11.898 1.00 96.00 104 GLN A O 1
ATOM 797 N N . ARG A 1 105 ? 2.699 -5.416 -13.927 1.00 96.69 105 ARG A N 1
ATOM 798 C CA . ARG A 1 105 ? 3.292 -4.100 -13.675 1.00 96.69 105 ARG A CA 1
ATOM 799 C C . ARG A 1 105 ? 2.191 -3.046 -13.525 1.00 96.69 105 ARG A C 1
ATOM 801 O O . ARG A 1 105 ? 1.302 -2.962 -14.370 1.00 96.69 105 ARG A O 1
ATOM 808 N N . ASP A 1 106 ? 2.281 -2.239 -12.471 1.00 95.56 106 ASP A N 1
ATOM 809 C CA . ASP A 1 106 ? 1.357 -1.130 -12.197 1.00 95.56 106 ASP A CA 1
ATOM 810 C C . ASP A 1 106 ? 1.979 0.174 -12.705 1.00 95.56 106 ASP A C 1
ATOM 812 O O . ASP A 1 106 ? 2.942 0.689 -12.127 1.00 95.56 106 ASP A O 1
ATOM 816 N N . PHE A 1 107 ? 1.465 0.668 -13.831 1.00 95.81 107 PHE A N 1
ATOM 817 C CA . PHE A 1 107 ? 1.949 1.878 -14.491 1.00 95.81 107 PHE A CA 1
ATOM 818 C C . PHE A 1 107 ? 1.368 3.107 -13.808 1.00 95.81 107 PHE A C 1
ATOM 820 O O . PHE A 1 107 ? 0.150 3.237 -13.686 1.00 95.81 107 PHE A O 1
ATOM 827 N N . ASN A 1 108 ? 2.218 4.060 -13.430 1.00 94.75 108 ASN A N 1
ATOM 828 C CA . ASN A 1 108 ? 1.722 5.299 -12.836 1.00 94.75 108 ASN A CA 1
ATOM 829 C C . ASN A 1 108 ? 1.092 6.243 -13.881 1.00 94.75 108 ASN A C 1
ATOM 831 O O . ASN A 1 108 ? 0.222 7.043 -13.540 1.00 94.75 108 ASN A O 1
ATOM 835 N N . GLN A 1 109 ? 1.501 6.118 -15.148 1.00 94.75 109 GLN A N 1
ATOM 836 C CA . GLN A 1 109 ? 0.972 6.858 -16.295 1.00 94.75 109 GLN A CA 1
ATOM 837 C C . GLN A 1 109 ? 0.485 5.888 -17.391 1.00 94.75 109 GLN A C 1
ATOM 839 O O . GLN A 1 109 ? 1.075 5.810 -18.470 1.00 94.75 109 GLN A O 1
ATOM 844 N N . PRO A 1 110 ? -0.594 5.116 -17.159 1.00 92.81 110 PRO A N 1
ATOM 845 C CA . PRO A 1 110 ? -1.010 4.041 -18.066 1.00 92.81 110 PRO A CA 1
ATOM 846 C C . PRO A 1 110 ? -1.368 4.528 -19.479 1.00 92.81 110 PRO A C 1
ATOM 848 O O . PRO A 1 110 ? -1.241 3.767 -20.437 1.00 92.81 110 PRO A O 1
ATOM 851 N N . TRP A 1 111 ? -1.762 5.797 -19.634 1.00 92.56 111 TRP A N 1
ATOM 852 C CA . TRP A 1 111 ? -2.065 6.416 -20.931 1.00 92.56 111 TRP A CA 1
ATOM 853 C C . TRP A 1 111 ? -0.841 6.583 -21.845 1.00 92.56 111 TRP A C 1
ATOM 855 O O . TRP A 1 111 ? -1.022 6.779 -23.042 1.00 92.56 111 TRP A O 1
ATOM 865 N N . LYS A 1 112 ? 0.389 6.501 -21.314 1.00 92.50 112 LYS A N 1
ATOM 866 C CA . LYS A 1 112 ? 1.623 6.496 -22.119 1.00 92.50 112 LYS A CA 1
ATOM 867 C C . LYS A 1 112 ? 1.994 5.106 -22.648 1.00 92.50 112 LYS A C 1
ATOM 869 O O . LYS A 1 112 ? 2.715 5.012 -23.634 1.00 92.50 112 LYS A O 1
ATOM 874 N N . HIS A 1 113 ? 1.483 4.043 -22.017 1.00 85.75 113 HIS A N 1
ATOM 875 C CA . HIS A 1 113 ? 1.934 2.659 -22.244 1.00 85.75 113 HIS A CA 1
ATOM 876 C C . HIS A 1 113 ? 0.836 1.712 -22.735 1.00 85.75 113 HIS A C 1
ATOM 878 O O . HIS A 1 113 ? 1.125 0.576 -23.100 1.00 85.75 113 HIS A O 1
ATOM 884 N N . SER A 1 114 ? -0.420 2.164 -22.770 1.00 74.12 114 SER A N 1
ATOM 885 C CA . SER A 1 114 ? -1.546 1.363 -23.261 1.00 74.12 114 SER A CA 1
ATOM 886 C C . SER A 1 114 ? -2.007 1.819 -24.646 1.00 74.12 114 SER A C 1
ATOM 888 O O . SER A 1 114 ? -2.376 2.983 -24.803 1.00 74.12 114 SER A O 1
ATOM 890 N N . PRO A 1 115 ? -2.191 0.910 -25.617 1.00 58.38 115 PRO A N 1
ATOM 891 C CA . PRO A 1 115 ? -3.372 0.956 -26.460 1.00 58.38 115 PRO A CA 1
ATOM 892 C C . PRO A 1 115 ? -4.551 0.384 -25.644 1.00 58.38 115 PRO A C 1
ATOM 894 O O . PRO A 1 115 ? -4.501 -0.752 -25.188 1.00 58.38 115 PRO A O 1
ATOM 897 N N . HIS A 1 116 ? -5.575 1.204 -25.387 1.00 44.00 116 HIS A N 1
ATOM 898 C CA . HIS A 1 116 ? -6.818 0.906 -24.648 1.00 44.00 116 HIS A CA 1
ATOM 899 C C . HIS A 1 116 ? -7.224 -0.577 -24.472 1.00 44.00 116 HIS A C 1
ATOM 901 O O . HIS A 1 116 ? -7.477 -1.256 -25.461 1.00 44.00 116 HIS A O 1
ATOM 907 N N . THR A 1 117 ? -7.501 -1.010 -23.230 1.00 38.66 117 THR A N 1
ATOM 908 C CA . THR A 1 117 ? -8.658 -1.871 -22.864 1.00 38.66 117 THR A CA 1
ATOM 909 C C . THR A 1 117 ? -8.916 -1.786 -21.346 1.00 38.66 117 THR A C 1
ATOM 911 O O . THR A 1 117 ? -8.016 -2.103 -20.571 1.00 38.66 117 THR A O 1
ATOM 914 N N . PRO A 1 118 ? -10.111 -1.380 -20.871 1.00 40.25 118 PRO A N 1
ATOM 915 C CA . PRO A 1 118 ? -10.450 -1.442 -19.450 1.00 40.25 118 PRO A CA 1
ATOM 916 C C . PRO A 1 118 ? -10.909 -2.855 -19.055 1.00 40.25 118 PRO A C 1
ATOM 918 O O . PRO A 1 118 ? -11.860 -3.390 -19.625 1.00 40.25 118 PRO A O 1
ATOM 921 N N . ALA A 1 119 ? -10.289 -3.442 -18.029 1.00 37.38 119 ALA A N 1
ATOM 922 C CA . ALA A 1 119 ? -10.823 -4.621 -17.354 1.00 37.38 119 ALA A CA 1
ATOM 923 C C . ALA A 1 119 ? -12.014 -4.204 -16.471 1.00 37.38 119 ALA A C 1
ATOM 925 O O . ALA A 1 119 ? -11.866 -3.816 -15.313 1.00 37.38 119 ALA A O 1
ATOM 926 N N . SER A 1 120 ? -13.217 -4.248 -17.046 1.00 42.28 120 SER A N 1
ATOM 927 C CA . SER A 1 120 ? -14.476 -4.152 -16.308 1.00 42.28 120 SER A CA 1
ATOM 928 C C . SER A 1 120 ? -14.674 -5.419 -15.474 1.00 42.28 120 SER A C 1
ATOM 930 O O . SER A 1 120 ? -15.172 -6.426 -15.966 1.00 42.28 120 SER A O 1
ATOM 932 N N . GLY A 1 121 ? -14.314 -5.353 -14.194 1.00 43.38 121 GLY A N 1
ATOM 933 C CA . GLY A 1 121 ? -14.743 -6.295 -13.160 1.00 43.38 121 GLY A CA 1
ATOM 934 C C . GLY A 1 121 ? -15.998 -5.818 -12.424 1.00 43.38 121 GLY A C 1
ATOM 935 O O . GLY A 1 121 ? -16.058 -5.926 -11.206 1.00 43.38 121 GLY A O 1
ATOM 936 N N . ALA A 1 122 ? -16.974 -5.236 -13.126 1.00 39.19 122 ALA A N 1
ATOM 937 C CA . ALA A 1 122 ? -18.303 -4.980 -12.579 1.00 39.19 122 ALA A CA 1
ATOM 938 C C . ALA A 1 122 ? -19.259 -6.056 -13.108 1.00 39.19 122 ALA A C 1
ATOM 940 O O . ALA A 1 122 ? -19.702 -5.993 -14.255 1.00 39.19 122 ALA A O 1
ATOM 941 N N . LEU A 1 123 ? -19.559 -7.060 -12.279 1.00 33.91 123 LEU A N 1
ATOM 942 C CA . LEU A 1 123 ? -20.685 -7.960 -12.516 1.00 33.91 123 LEU A CA 1
ATOM 943 C C . LEU A 1 123 ? -21.968 -7.117 -12.529 1.00 33.91 123 LEU A C 1
ATOM 945 O O . LEU A 1 123 ? -22.412 -6.638 -11.486 1.00 33.91 123 LEU A O 1
ATOM 949 N N . LYS A 1 124 ? -22.566 -6.940 -13.708 1.00 36.72 124 LYS A N 1
ATOM 950 C CA . LYS A 1 124 ? -23.987 -6.614 -13.811 1.00 36.72 124 LYS A CA 1
ATOM 951 C C . LYS A 1 124 ? -24.753 -7.923 -13.663 1.00 36.72 124 LYS A C 1
ATOM 953 O O . LYS A 1 124 ? -24.605 -8.828 -14.475 1.00 36.72 124 LYS A O 1
ATOM 958 N N . ILE A 1 125 ? -25.522 -8.023 -12.591 1.00 41.97 125 ILE A N 1
ATOM 959 C CA . ILE A 1 125 ? -26.591 -9.008 -12.451 1.00 41.97 125 ILE A CA 1
ATOM 960 C C . ILE A 1 125 ? -27.720 -8.518 -13.359 1.00 41.97 125 ILE A C 1
ATOM 962 O O . ILE A 1 125 ? -28.345 -7.507 -13.051 1.00 41.97 125 ILE A O 1
ATOM 966 N N . GLU A 1 126 ? -27.921 -9.169 -14.502 1.00 42.66 126 GLU A N 1
ATOM 967 C CA . GLU A 1 126 ? -29.142 -9.000 -15.291 1.00 42.66 126 GLU A CA 1
ATOM 968 C C . GLU A 1 126 ? -30.181 -9.997 -14.770 1.00 42.66 126 GLU A C 1
ATOM 970 O O . GLU A 1 126 ? -29.921 -11.198 -14.657 1.00 42.66 126 GLU A O 1
ATOM 975 N N . GLU A 1 127 ? -31.329 -9.460 -14.360 1.00 42.44 127 GLU A N 1
ATOM 976 C CA . GLU A 1 127 ? -32.492 -10.209 -13.901 1.00 42.44 127 GLU A CA 1
ATOM 977 C C . GLU A 1 127 ? -32.982 -11.164 -14.996 1.00 42.44 127 GLU A C 1
ATOM 979 O O . GLU A 1 127 ? -33.146 -10.789 -16.155 1.00 42.44 127 GLU A O 1
ATOM 984 N N . ALA A 1 128 ? -33.221 -12.416 -14.605 1.00 44.91 128 ALA A N 1
ATOM 985 C CA . ALA A 1 128 ? -33.843 -13.420 -15.448 1.00 44.91 128 ALA A CA 1
ATOM 986 C C . ALA A 1 128 ? -35.330 -13.089 -15.630 1.00 44.91 128 ALA A C 1
ATOM 988 O O . ALA A 1 128 ? -36.119 -13.207 -14.688 1.00 44.91 128 ALA A O 1
ATOM 989 N N . ASP A 1 129 ? -35.695 -12.700 -16.848 1.00 50.31 129 ASP A N 1
ATOM 990 C CA . ASP A 1 129 ? -37.083 -12.560 -17.269 1.00 50.31 129 ASP A CA 1
ATOM 991 C C . ASP A 1 129 ? -37.723 -13.953 -17.400 1.00 50.31 129 ASP A C 1
ATOM 993 O O . ASP A 1 129 ? -37.165 -14.868 -18.017 1.00 50.31 129 ASP A O 1
ATOM 997 N N . ARG A 1 130 ? -38.873 -14.132 -16.747 1.00 46.84 130 ARG A N 1
ATOM 998 C CA . ARG A 1 130 ? -39.668 -15.364 -16.767 1.00 46.84 130 ARG A CA 1
ATOM 999 C C . ARG A 1 130 ? -40.681 -15.251 -17.901 1.00 46.84 130 ARG A C 1
ATOM 1001 O O . ARG A 1 130 ? -41.642 -14.495 -17.777 1.00 46.84 130 ARG A O 1
ATOM 1008 N N . GLY A 1 131 ? -40.475 -16.037 -18.955 1.00 47.00 131 GLY A N 1
ATOM 1009 C CA . GLY A 1 131 ? -41.514 -16.438 -19.907 1.00 47.00 131 GLY A CA 1
ATOM 1010 C C . GLY A 1 131 ? -42.059 -17.814 -19.561 1.00 47.00 131 GLY A C 1
ATOM 1011 O O . GLY A 1 131 ? -41.234 -18.676 -19.181 1.00 47.00 131 GLY A O 1
#

Organism: NCBI:txid882800

Sequence (131 aa):
MIARQITYFGQPAVVICDAKCGKAWGINCRPRVTLSDDPDDYAFLADAELGEAPADPGTYEGSDAKPTEPAERLNRWCVRECERSAMSKPGKANETVAVRDFSQRDFNQPWKHSPHTPASGALKIEEADRG

Foldseek 3Di:
DDKDWDQDPNFIKMKDFPPPLQQWLWPVGQDWDADDPPPLWIWRAASVVDGGHDPFNVDDDPPQTRDPDPVSPPPPCSDHITQRMDMDPGNPRVDDDDHDHRNHIHTPCVVVPDPDDDPPPDDDDDDDDDD

Radius of gyration: 17.48 Å; chains: 1; bounding box: 55×28×43 Å